Protein AF-A0A7X0QQ47-F1 (afdb_monomer)

Radius of gyration: 17.51 Å; Cα contacts (8 Å, |Δi|>4): 172; chains: 1; bounding box: 42×17×54 Å

pLDDT: mean 74.73, std 16.1, range [32.56, 91.62]

Foldseek 3Di:
DDPPPDDPPPDDDDPPDPDDDQLVLLVVLLVLLVVLLVLLVVLLVLLVVLVPPVLNVQSVVLSVQSVVLSVQSVVLSVVLVVDPDRVSSVVSSVSSNVSSVRSNVSSVRSNVSSVVSVVVVVVVPD

Solvent-accessible surface area (backbone atoms only — not comparable to full-atom values): 6350 Å² total; per-residue (Å²): 135,80,88,80,81,84,81,79,90,79,80,84,88,85,86,85,68,95,79,62,88,60,61,52,52,8,44,46,22,16,49,54,2,46,50,24,16,54,49,4,46,49,27,17,53,52,14,49,73,70,67,39,66,67,27,18,52,49,2,44,54,19,15,54,46,2,43,55,19,12,53,49,3,44,56,36,28,62,46,42,80,74,54,92,47,68,71,60,31,52,58,36,25,57,50,5,43,56,19,18,55,47,0,43,55,18,18,52,50,2,42,50,28,24,51,51,45,58,50,49,68,64,63,77,71,120

Sequence (126 aa):
MNSTAKTLLALGFATALAACSNPDQAANSAQDAAESASEAHQAAQNASATGDMAATSSAQAAAGAADAAADAAAHIAGQVDTGDELTRRDDLADAAEKAADAAEQAQDAAEEATAAADGKNNTDGN

Nearest PDB structures (foldseek):
  7sqc-assembly1_C1  TM=8.361E-01  e=2.750E-01  Chlamydomonas reinhardtii
  7sqc-assembly1_C3  TM=8.239E-01  e=3.388E-01  Chlamydomonas reinhardtii
  7sqc-assembly1_C2  TM=6.714E-01  e=2.231E-01  Chlamydomonas reinhardtii
  7sqc-assembly1_C0  TM=7.764E-01  e=8.235E-01  Chlamydomonas reinhardtii
  4m70-assembly3_I  TM=4.219E-01  e=3.203E+00  Solanum tuberosum

Structure (mmCIF, N/CA/C/O backbone):
data_AF-A0A7X0QQ47-F1
#
_entry.id   AF-A0A7X0QQ47-F1
#
loop_
_atom_site.group_PDB
_atom_site.id
_atom_site.type_symbol
_atom_site.label_atom_id
_atom_site.label_alt_id
_atom_site.label_comp_id
_atom_site.label_asym_id
_atom_site.label_entity_id
_atom_site.label_seq_id
_atom_site.pdbx_PDB_ins_code
_atom_site.Cartn_x
_atom_site.Cartn_y
_atom_site.Cartn_z
_atom_site.occupancy
_atom_site.B_iso_or_equiv
_atom_site.auth_seq_id
_atom_site.auth_comp_id
_atom_site.auth_asym_id
_atom_site.auth_atom_id
_atom_site.pdbx_PDB_model_num
ATOM 1 N N . MET A 1 1 ? -10.115 -8.008 30.924 1.00 37.00 1 MET A N 1
ATOM 2 C CA . MET A 1 1 ? -9.162 -9.100 30.643 1.00 37.00 1 MET A CA 1
ATOM 3 C C . MET A 1 1 ? -8.260 -8.644 29.510 1.00 37.00 1 MET A C 1
ATOM 5 O O . MET A 1 1 ? -8.768 -8.373 28.439 1.00 37.00 1 MET A O 1
ATOM 9 N N . ASN A 1 2 ? -6.966 -8.523 29.820 1.00 32.56 2 ASN A N 1
ATOM 10 C CA . ASN A 1 2 ? -5.793 -8.640 28.944 1.00 32.56 2 ASN A CA 1
ATOM 11 C C . ASN A 1 2 ? -5.679 -7.768 27.678 1.00 32.56 2 ASN A C 1
ATOM 13 O O . ASN A 1 2 ? -6.005 -8.188 26.575 1.00 32.56 2 ASN A O 1
ATOM 17 N N . SER A 1 3 ? -5.040 -6.606 27.853 1.00 35.16 3 SER A N 1
ATOM 18 C CA . SER A 1 3 ? -4.499 -5.705 26.820 1.00 35.16 3 SER A CA 1
ATOM 19 C C . SER A 1 3 ? -3.244 -6.254 26.108 1.00 35.16 3 SER A C 1
ATOM 21 O O . SER A 1 3 ? -2.253 -5.545 25.954 1.00 35.16 3 SER A O 1
ATOM 23 N N . THR A 1 4 ? -3.229 -7.528 25.709 1.00 44.53 4 THR A N 1
ATOM 24 C CA . THR A 1 4 ? -1.989 -8.221 25.289 1.00 44.53 4 THR A CA 1
ATOM 25 C C . THR A 1 4 ? -1.617 -8.045 23.807 1.00 44.53 4 THR A C 1
ATOM 27 O O . THR A 1 4 ? -0.633 -8.622 23.367 1.00 44.53 4 THR A O 1
ATOM 30 N N . ALA A 1 5 ? -2.324 -7.224 23.028 1.00 45.34 5 ALA A N 1
ATOM 31 C CA . ALA A 1 5 ? -2.050 -7.082 21.589 1.00 45.34 5 ALA A CA 1
ATOM 32 C C . ALA A 1 5 ? -1.378 -5.756 21.179 1.00 45.34 5 ALA A C 1
ATOM 34 O O . ALA A 1 5 ? -1.275 -5.473 19.994 1.00 45.34 5 ALA A O 1
ATOM 35 N N . LYS A 1 6 ? -0.931 -4.913 22.121 1.00 45.03 6 LYS A N 1
ATOM 36 C CA . LYS A 1 6 ? -0.490 -3.541 21.795 1.00 45.03 6 LYS A CA 1
ATOM 37 C C . LYS A 1 6 ? 0.966 -3.374 21.328 1.00 45.03 6 LYS A C 1
ATOM 39 O O . LYS A 1 6 ? 1.374 -2.235 21.128 1.00 45.03 6 LYS A O 1
ATOM 44 N N . THR A 1 7 ? 1.806 -4.409 21.208 1.00 47.34 7 THR A N 1
ATOM 45 C CA . THR A 1 7 ? 3.253 -4.142 20.988 1.00 47.34 7 THR A CA 1
ATOM 46 C C . THR A 1 7 ? 4.055 -5.281 20.348 1.00 47.34 7 THR A C 1
ATOM 48 O O . THR A 1 7 ? 5.116 -5.635 20.854 1.00 47.34 7 THR A O 1
ATOM 51 N N . LEU A 1 8 ? 3.585 -5.881 19.250 1.00 43.97 8 LEU A N 1
ATOM 52 C CA . LEU A 1 8 ? 4.388 -6.867 18.503 1.00 43.97 8 LEU A CA 1
ATOM 53 C C . LEU A 1 8 ? 4.337 -6.693 16.972 1.00 43.97 8 LEU A C 1
ATOM 55 O O . LEU A 1 8 ? 4.408 -7.683 16.257 1.00 43.97 8 LEU A O 1
ATOM 59 N N . LEU A 1 9 ? 4.280 -5.465 16.446 1.00 54.19 9 LEU A N 1
ATOM 60 C CA . LEU A 1 9 ? 4.818 -5.208 15.100 1.00 54.19 9 LEU A CA 1
ATOM 61 C C . LEU A 1 9 ? 6.237 -4.665 15.260 1.00 54.19 9 LEU A C 1
ATOM 63 O O . LEU A 1 9 ? 6.493 -3.468 15.248 1.00 54.19 9 LEU A O 1
ATOM 67 N N . ALA A 1 10 ? 7.158 -5.583 15.534 1.00 51.81 10 ALA A N 1
ATOM 68 C CA . ALA A 1 10 ? 8.584 -5.352 15.385 1.00 51.81 10 ALA A CA 1
ATOM 69 C C . ALA A 1 10 ? 9.026 -6.125 14.141 1.00 51.81 10 ALA A C 1
ATOM 71 O O . ALA A 1 10 ? 9.554 -7.228 14.260 1.00 51.81 10 ALA A O 1
ATOM 72 N N . LEU A 1 11 ? 8.766 -5.572 12.958 1.00 50.59 11 LEU A N 1
ATOM 73 C CA . LEU A 1 11 ? 9.319 -6.069 11.701 1.00 50.59 11 LEU A CA 1
ATOM 74 C C . LEU A 1 11 ? 10.332 -5.046 11.184 1.00 50.59 11 LEU A C 1
ATOM 76 O O . LEU A 1 11 ? 10.101 -4.281 10.264 1.00 50.59 11 LEU A O 1
ATOM 80 N N . GLY A 1 12 ? 11.490 -5.008 11.842 1.00 67.00 12 GLY A N 1
ATOM 81 C CA . GLY A 1 12 ? 12.684 -4.529 11.159 1.00 67.00 12 GLY A CA 1
ATOM 82 C C . GLY A 1 12 ? 13.162 -5.620 10.208 1.00 67.00 12 GLY A C 1
ATOM 83 O O . GLY A 1 12 ? 13.147 -6.775 10.617 1.00 67.00 12 GLY A O 1
ATOM 84 N N . PHE A 1 13 ? 13.574 -5.252 8.993 1.00 56.25 13 PHE A N 1
ATOM 85 C CA . PHE A 1 13 ? 14.725 -5.767 8.229 1.00 56.25 13 PHE A CA 1
ATOM 86 C C . PHE A 1 13 ? 14.486 -5.580 6.723 1.00 56.25 13 PHE A C 1
ATOM 88 O O . PHE A 1 13 ? 13.850 -6.446 6.148 1.00 56.25 13 PHE A O 1
ATOM 95 N N . ALA A 1 14 ? 15.097 -4.561 6.091 1.00 49.47 14 ALA A N 1
ATOM 96 C CA . ALA A 1 14 ? 15.698 -4.674 4.741 1.00 49.47 14 ALA A CA 1
ATOM 97 C C . ALA A 1 14 ? 16.281 -3.352 4.173 1.00 49.47 14 ALA A C 1
ATOM 99 O O . ALA A 1 14 ? 16.081 -3.033 3.015 1.00 49.47 14 ALA A O 1
ATOM 100 N N . THR A 1 15 ? 17.105 -2.587 4.901 1.00 48.78 15 THR A N 1
ATOM 101 C CA . THR A 1 15 ? 17.854 -1.464 4.267 1.00 48.78 15 THR A CA 1
ATOM 102 C C . THR A 1 15 ? 19.267 -1.847 3.809 1.00 48.78 15 THR A C 1
ATOM 104 O O . THR A 1 15 ? 20.131 -0.994 3.614 1.00 48.78 15 THR A O 1
ATOM 107 N N . ALA A 1 16 ? 19.553 -3.142 3.639 1.00 45.88 16 ALA A N 1
ATOM 108 C CA . ALA A 1 16 ? 20.924 -3.627 3.485 1.00 45.88 16 ALA A CA 1
ATOM 109 C C . ALA A 1 16 ? 21.501 -3.633 2.052 1.00 45.88 16 ALA A C 1
ATOM 111 O O . ALA A 1 16 ? 22.626 -4.107 1.906 1.00 45.88 16 ALA A O 1
ATOM 112 N N . LEU A 1 17 ? 20.835 -3.135 0.999 1.00 48.66 17 LEU A N 1
ATOM 113 C CA . LEU A 1 17 ? 21.353 -3.359 -0.367 1.00 48.66 17 LEU A CA 1
ATOM 114 C C . LEU A 1 17 ? 21.298 -2.181 -1.352 1.00 48.66 17 LEU A C 1
ATOM 116 O O . LEU A 1 17 ? 21.173 -2.378 -2.554 1.00 48.66 17 LEU A O 1
ATOM 120 N N . ALA A 1 18 ? 21.533 -0.957 -0.880 1.00 47.56 18 ALA A N 1
ATOM 121 C CA . ALA A 1 18 ? 21.688 0.232 -1.733 1.00 47.56 18 ALA A CA 1
ATOM 122 C C . ALA A 1 18 ? 23.023 0.286 -2.532 1.00 47.56 18 ALA A C 1
ATOM 124 O O . ALA A 1 18 ? 23.637 1.347 -2.639 1.00 47.56 18 ALA A O 1
ATOM 125 N N . ALA A 1 19 ? 23.525 -0.841 -3.059 1.00 45.12 19 ALA A N 1
ATOM 126 C CA . ALA A 1 19 ? 24.836 -0.914 -3.724 1.00 45.12 19 ALA A CA 1
ATOM 127 C C . ALA A 1 19 ? 24.838 -1.410 -5.186 1.00 45.12 19 ALA A C 1
ATOM 129 O O . ALA A 1 19 ? 25.915 -1.461 -5.780 1.00 45.12 19 ALA A O 1
ATOM 130 N N . CYS A 1 20 ? 23.693 -1.707 -5.807 1.00 43.00 20 CYS A N 1
ATOM 131 C CA . CYS A 1 20 ? 23.622 -2.040 -7.237 1.00 43.00 20 CYS A CA 1
ATOM 132 C C . CYS A 1 20 ? 22.464 -1.270 -7.897 1.00 43.00 20 CYS A C 1
ATOM 134 O O . CYS A 1 20 ? 21.338 -1.298 -7.424 1.00 43.00 20 CYS A O 1
ATOM 136 N N . SER A 1 21 ? 22.754 -0.485 -8.936 1.00 50.06 21 SER A N 1
ATOM 137 C CA . SER A 1 21 ? 21.852 0.529 -9.503 1.00 50.06 21 SER A CA 1
ATOM 138 C C . SER A 1 21 ? 20.973 0.018 -10.657 1.00 50.06 21 SER A C 1
ATOM 140 O O . SER A 1 21 ? 21.482 -0.657 -11.555 1.00 50.06 21 SER A O 1
ATOM 142 N N . ASN A 1 22 ? 19.709 0.474 -10.650 1.00 55.69 22 ASN A N 1
ATOM 143 C CA . ASN A 1 22 ? 18.611 0.458 -11.645 1.00 55.69 22 ASN A CA 1
ATOM 144 C C . ASN A 1 22 ? 17.583 -0.701 -11.659 1.00 55.69 22 ASN A C 1
ATOM 146 O O . ASN A 1 22 ? 16.395 -0.393 -11.662 1.00 55.69 22 ASN A O 1
ATOM 150 N N . PRO A 1 23 ? 17.929 -1.999 -11.668 1.00 58.47 23 PRO A N 1
ATOM 151 C CA . PRO A 1 23 ? 16.930 -3.067 -11.560 1.00 58.47 23 PRO A CA 1
ATOM 152 C C . PRO A 1 23 ? 16.550 -3.376 -10.106 1.00 58.47 23 PRO A C 1
ATOM 154 O O . PRO A 1 23 ? 15.392 -3.679 -9.829 1.00 58.47 23 PRO A O 1
ATOM 157 N N . ASP A 1 24 ? 17.494 -3.224 -9.175 1.00 70.38 24 ASP A N 1
ATOM 158 C CA . ASP A 1 24 ? 17.253 -3.462 -7.751 1.00 70.38 24 ASP A CA 1
ATOM 159 C C . ASP A 1 24 ? 16.310 -2.417 -7.137 1.00 70.38 24 ASP A C 1
ATOM 161 O O . ASP A 1 24 ? 15.576 -2.751 -6.220 1.00 70.38 24 ASP A O 1
ATOM 165 N N . GLN A 1 25 ? 16.259 -1.181 -7.654 1.00 75.19 25 GLN A N 1
ATOM 166 C CA . GLN A 1 25 ? 15.371 -0.138 -7.117 1.00 75.19 25 GLN A CA 1
ATOM 167 C C . GLN A 1 25 ? 13.897 -0.487 -7.333 1.00 75.19 25 GLN A C 1
ATOM 169 O O . GLN A 1 25 ? 13.132 -0.484 -6.379 1.00 75.19 25 GLN A O 1
ATOM 174 N N . ALA A 1 26 ? 13.504 -0.856 -8.556 1.00 79.25 26 ALA A N 1
ATOM 175 C CA . ALA A 1 26 ? 12.122 -1.246 -8.832 1.00 79.25 26 ALA A CA 1
ATOM 176 C C . ALA A 1 26 ? 11.724 -2.521 -8.071 1.00 79.25 26 ALA A C 1
ATOM 178 O O . ALA A 1 26 ? 10.596 -2.627 -7.593 1.00 79.25 26 ALA A O 1
ATOM 179 N N . ALA A 1 27 ? 12.651 -3.476 -7.936 1.00 81.88 27 ALA A N 1
ATOM 180 C CA . ALA A 1 27 ? 12.438 -4.674 -7.133 1.00 81.88 27 ALA A CA 1
ATOM 181 C C . ALA A 1 27 ? 12.292 -4.348 -5.637 1.00 81.88 27 ALA A C 1
ATOM 183 O O . ALA A 1 27 ? 11.389 -4.880 -4.997 1.00 81.88 27 ALA A O 1
ATOM 184 N N . ASN A 1 28 ? 13.118 -3.442 -5.102 1.00 83.06 28 ASN A N 1
ATOM 185 C CA . ASN A 1 28 ? 13.034 -2.997 -3.713 1.00 83.06 28 ASN A CA 1
ATOM 186 C C . ASN A 1 28 ? 11.725 -2.250 -3.462 1.00 83.06 28 ASN A C 1
ATOM 188 O O . ASN A 1 28 ? 11.004 -2.619 -2.552 1.00 83.06 28 ASN A O 1
ATOM 192 N N . SER A 1 29 ? 11.345 -1.307 -4.328 1.00 83.56 29 SER A N 1
ATOM 193 C CA . SER A 1 29 ? 10.053 -0.618 -4.231 1.00 83.56 29 SER A CA 1
ATOM 194 C C . SER A 1 29 ? 8.872 -1.590 -4.304 1.00 83.56 29 SER A C 1
ATOM 196 O O . SER A 1 29 ? 7.886 -1.413 -3.600 1.00 83.56 29 SER A O 1
ATOM 198 N N . ALA A 1 30 ? 8.955 -2.647 -5.118 1.00 84.69 30 ALA A N 1
ATOM 199 C CA . ALA A 1 30 ? 7.927 -3.685 -5.143 1.00 84.69 30 ALA A CA 1
ATOM 200 C C . ALA A 1 30 ? 7.869 -4.504 -3.845 1.00 84.69 30 ALA A C 1
ATOM 202 O O . ALA A 1 30 ? 6.777 -4.883 -3.421 1.00 84.69 30 ALA A O 1
ATOM 203 N N . GLN A 1 31 ? 9.015 -4.772 -3.214 1.00 86.62 31 GLN A N 1
ATOM 204 C CA . GLN A 1 31 ? 9.062 -5.404 -1.896 1.00 86.62 31 GLN A CA 1
ATOM 205 C C . GLN A 1 31 ? 8.506 -4.480 -0.814 1.00 86.62 31 GLN A C 1
ATOM 207 O O . GLN A 1 31 ? 7.623 -4.913 -0.082 1.00 86.62 31 GLN A O 1
ATOM 212 N N . ASP A 1 32 ? 8.943 -3.221 -0.775 1.00 86.06 32 ASP A N 1
ATOM 213 C CA . ASP A 1 32 ? 8.466 -2.206 0.167 1.00 86.06 32 ASP A CA 1
ATOM 214 C C . ASP A 1 32 ? 6.937 -2.054 0.049 1.00 86.06 32 ASP A C 1
ATOM 216 O O . ASP A 1 32 ? 6.217 -2.127 1.041 1.00 86.06 32 ASP A O 1
ATOM 220 N N . ALA A 1 33 ? 6.404 -1.981 -1.177 1.00 84.62 33 ALA A N 1
ATOM 221 C CA . ALA A 1 33 ? 4.963 -1.921 -1.415 1.00 84.62 33 ALA A CA 1
ATOM 222 C C . ALA A 1 33 ? 4.215 -3.171 -0.909 1.00 84.62 33 ALA A C 1
ATOM 224 O O . ALA A 1 33 ? 3.125 -3.061 -0.345 1.00 84.62 33 ALA A O 1
ATOM 225 N N . ALA A 1 34 ? 4.784 -4.367 -1.102 1.00 86.19 34 ALA A N 1
ATOM 226 C CA . ALA A 1 34 ? 4.201 -5.619 -0.618 1.00 86.19 34 ALA A CA 1
ATOM 227 C C . ALA A 1 34 ? 4.245 -5.733 0.918 1.00 86.19 34 ALA A C 1
ATOM 229 O O . ALA A 1 34 ? 3.331 -6.305 1.527 1.00 86.19 34 ALA A O 1
ATOM 230 N N . GLU A 1 35 ? 5.283 -5.181 1.548 1.00 88.25 35 GLU A N 1
ATOM 231 C CA . GLU A 1 35 ? 5.381 -5.047 3.000 1.00 88.25 35 GLU A CA 1
ATOM 232 C C . GLU A 1 35 ? 4.313 -4.080 3.520 1.00 88.25 35 GLU A C 1
ATOM 234 O O . GLU A 1 35 ? 3.501 -4.492 4.352 1.00 88.25 35 GLU A O 1
ATOM 239 N N . SER A 1 36 ? 4.188 -2.879 2.944 1.00 86.62 36 SER A N 1
ATOM 240 C CA . SER A 1 36 ? 3.128 -1.925 3.301 1.00 86.62 36 SER A CA 1
ATOM 241 C C . SER A 1 36 ? 1.724 -2.502 3.127 1.00 86.62 36 SER A C 1
ATOM 243 O O . SER A 1 36 ? 0.866 -2.328 3.993 1.00 86.62 36 SER A O 1
ATOM 245 N N . ALA A 1 37 ? 1.471 -3.266 2.059 1.00 86.81 37 ALA A N 1
ATOM 246 C CA . ALA A 1 37 ? 0.202 -3.972 1.887 1.00 86.81 37 ALA A CA 1
ATOM 247 C C . ALA A 1 37 ? -0.049 -4.995 3.007 1.00 86.81 37 ALA A C 1
ATOM 249 O O . ALA A 1 37 ? -1.138 -5.047 3.589 1.00 86.81 37 ALA A O 1
ATOM 250 N N . SER A 1 38 ? 0.975 -5.767 3.377 1.00 90.44 38 SER A N 1
ATOM 251 C CA . SER A 1 38 ? 0.899 -6.729 4.481 1.00 90.44 38 SER A CA 1
ATOM 252 C C . SER A 1 38 ? 0.658 -6.051 5.834 1.00 90.44 38 SER A C 1
ATOM 254 O O . SER A 1 38 ? -0.063 -6.592 6.680 1.00 90.44 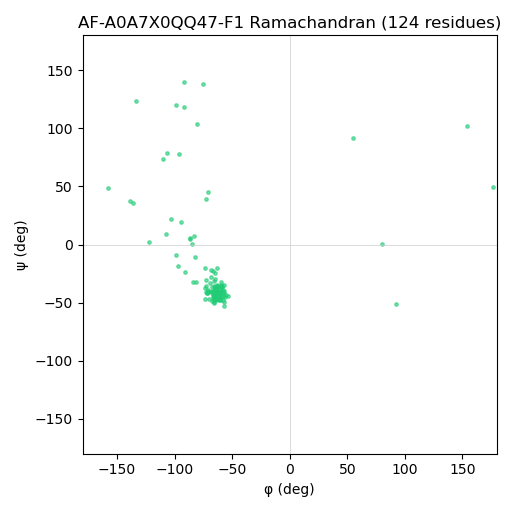38 SER A O 1
ATOM 256 N N . GLU A 1 39 ? 1.237 -4.874 6.061 1.00 86.25 39 GLU A N 1
ATOM 257 C CA . GLU A 1 39 ? 1.022 -4.066 7.265 1.00 86.25 39 GLU A CA 1
ATOM 258 C C . GLU A 1 39 ? -0.382 -3.446 7.284 1.00 86.25 39 GLU A C 1
ATOM 260 O O . GLU A 1 39 ? -1.083 -3.548 8.295 1.00 86.25 39 GLU A O 1
ATOM 265 N N . ALA A 1 40 ? -0.882 -2.959 6.146 1.00 85.81 40 ALA A N 1
ATOM 266 C CA . ALA A 1 40 ? -2.256 -2.481 6.005 1.00 85.81 40 ALA A CA 1
ATOM 267 C C . ALA A 1 40 ? -3.294 -3.584 6.306 1.00 85.81 40 ALA A C 1
ATOM 269 O O . ALA A 1 40 ? -4.289 -3.343 6.998 1.00 85.81 40 ALA A O 1
ATOM 270 N N . HIS A 1 41 ? -3.050 -4.828 5.870 1.00 86.62 41 HIS A N 1
ATOM 271 C CA . HIS A 1 41 ? -3.881 -5.988 6.235 1.00 86.62 41 HIS A CA 1
ATOM 272 C C . HIS A 1 41 ? -3.838 -6.296 7.733 1.00 86.62 41 HIS A C 1
ATOM 274 O O . HIS A 1 41 ? -4.852 -6.679 8.325 1.00 86.62 41 HIS A O 1
ATOM 280 N N . GLN A 1 42 ? -2.682 -6.142 8.378 1.00 87.38 42 GLN A N 1
ATOM 281 C CA . GLN A 1 42 ? -2.569 -6.292 9.831 1.00 87.38 42 GLN A CA 1
ATOM 282 C C . GLN A 1 42 ? -3.344 -5.190 10.560 1.00 87.38 42 GLN A C 1
ATOM 284 O O . GLN A 1 42 ? -4.098 -5.497 11.485 1.00 87.38 42 GLN A O 1
ATOM 289 N N . ALA A 1 43 ? -3.253 -3.938 10.106 1.00 83.88 43 ALA A N 1
ATOM 290 C CA . ALA A 1 43 ? -4.057 -2.834 10.621 1.00 83.88 43 ALA A CA 1
ATOM 291 C C . ALA A 1 43 ? -5.563 -3.108 10.456 1.00 83.88 43 ALA A C 1
ATOM 293 O O . ALA A 1 43 ? -6.315 -3.011 11.423 1.00 83.88 43 ALA A O 1
ATOM 294 N N . ALA A 1 44 ? -6.012 -3.584 9.292 1.00 84.62 44 ALA A N 1
ATOM 295 C CA . ALA A 1 44 ? -7.411 -3.955 9.063 1.00 84.62 44 ALA A CA 1
ATOM 296 C C . ALA A 1 44 ? -7.911 -5.084 9.985 1.00 84.62 44 ALA A C 1
ATOM 298 O O . ALA A 1 44 ? -9.050 -5.050 10.474 1.00 84.62 44 ALA A O 1
ATOM 299 N N . GLN A 1 45 ? -7.065 -6.078 10.267 1.00 86.69 45 GLN A N 1
ATOM 300 C CA . GLN A 1 45 ? -7.365 -7.130 11.242 1.00 86.69 45 GLN A CA 1
ATOM 301 C C . GLN A 1 45 ? -7.430 -6.578 12.672 1.00 86.69 45 GLN A C 1
ATOM 303 O O . GLN A 1 45 ? -8.336 -6.938 13.428 1.00 86.69 45 GLN A O 1
ATOM 308 N N . ASN A 1 46 ? -6.528 -5.663 13.029 1.00 82.81 46 ASN A N 1
ATOM 309 C CA . ASN A 1 46 ? -6.543 -4.981 14.320 1.00 82.81 46 ASN A CA 1
ATOM 310 C C . ASN A 1 46 ? -7.809 -4.127 14.481 1.00 82.81 46 ASN A C 1
ATOM 312 O O . ASN A 1 46 ? -8.478 -4.233 15.508 1.00 82.81 46 ASN A O 1
ATOM 316 N N . ALA A 1 47 ? -8.202 -3.365 13.455 1.00 83.94 47 ALA A N 1
ATOM 317 C CA . ALA A 1 47 ? -9.456 -2.615 13.426 1.00 83.94 47 ALA A CA 1
ATOM 318 C C . ALA A 1 47 ? -10.669 -3.539 13.609 1.00 83.94 47 ALA A C 1
ATOM 320 O O . ALA A 1 47 ? -11.528 -3.258 14.444 1.00 83.94 47 ALA A O 1
ATOM 321 N N . SER A 1 48 ? -10.692 -4.693 12.932 1.00 82.81 48 SER A N 1
ATOM 322 C CA . SER A 1 48 ? -11.741 -5.711 13.113 1.00 82.81 48 SER A CA 1
ATOM 323 C C . SER A 1 48 ? -11.831 -6.201 14.560 1.00 82.81 48 SER A C 1
ATOM 325 O O . SER A 1 48 ? -12.928 -6.391 15.087 1.00 82.81 48 SER A O 1
ATOM 327 N N . ALA A 1 49 ? -10.689 -6.365 15.234 1.00 82.81 49 ALA A N 1
ATOM 328 C CA . ALA A 1 49 ? -10.634 -6.782 16.632 1.00 82.81 49 ALA A CA 1
ATOM 329 C C . ALA A 1 49 ? -11.164 -5.717 17.611 1.00 82.81 49 ALA A C 1
ATOM 331 O O . ALA A 1 49 ? -11.585 -6.070 18.714 1.00 82.81 49 ALA A O 1
ATOM 332 N N . THR A 1 50 ? -11.197 -4.436 17.221 1.00 82.06 50 THR A N 1
ATOM 333 C CA . THR A 1 50 ? -11.805 -3.367 18.037 1.00 82.06 50 THR A CA 1
ATOM 334 C C . THR A 1 50 ? -13.337 -3.417 18.050 1.00 82.06 50 THR A C 1
ATOM 336 O O . THR A 1 50 ? -13.959 -2.863 18.956 1.00 82.06 50 THR A O 1
ATOM 339 N N . GLY A 1 51 ? -13.952 -4.087 17.067 1.00 77.00 51 GLY A N 1
ATOM 340 C CA . GLY A 1 51 ? -15.404 -4.135 16.883 1.00 77.00 51 GLY A CA 1
ATOM 341 C C . GLY A 1 51 ? -16.004 -2.901 16.193 1.00 77.00 51 GLY A C 1
ATOM 342 O O . GLY A 1 51 ? -17.217 -2.867 15.983 1.00 77.00 51 GLY A O 1
ATOM 343 N N . ASP A 1 52 ? -15.192 -1.911 15.806 1.00 82.06 52 ASP A N 1
ATOM 344 C CA . ASP A 1 52 ? -15.642 -0.763 15.016 1.00 82.06 52 ASP A CA 1
ATOM 345 C C . ASP A 1 52 ? -15.731 -1.138 13.526 1.00 82.06 52 ASP A C 1
ATOM 347 O O . ASP A 1 52 ? -14.729 -1.242 12.812 1.00 82.06 52 ASP A O 1
ATOM 351 N N . MET A 1 53 ? -16.961 -1.342 13.042 1.00 83.94 53 MET A N 1
ATOM 352 C CA . MET A 1 53 ? -17.222 -1.699 11.643 1.00 83.94 53 MET A CA 1
ATOM 353 C C . MET A 1 53 ? -16.827 -0.597 10.650 1.00 83.94 53 MET A C 1
ATOM 355 O O . MET A 1 53 ? -16.472 -0.914 9.516 1.00 83.94 53 MET A O 1
ATOM 359 N N . ALA A 1 54 ? -16.879 0.680 11.043 1.00 84.94 54 ALA A N 1
ATOM 360 C CA . ALA A 1 54 ? -16.516 1.784 10.159 1.00 84.94 54 ALA A CA 1
ATOM 361 C C . ALA A 1 54 ? -14.996 1.841 9.971 1.00 84.94 54 ALA A C 1
ATOM 363 O O . ALA A 1 54 ? -14.524 1.891 8.837 1.00 84.94 54 ALA A O 1
ATOM 364 N N . ALA A 1 55 ? -14.233 1.743 11.062 1.00 82.25 55 ALA A N 1
ATO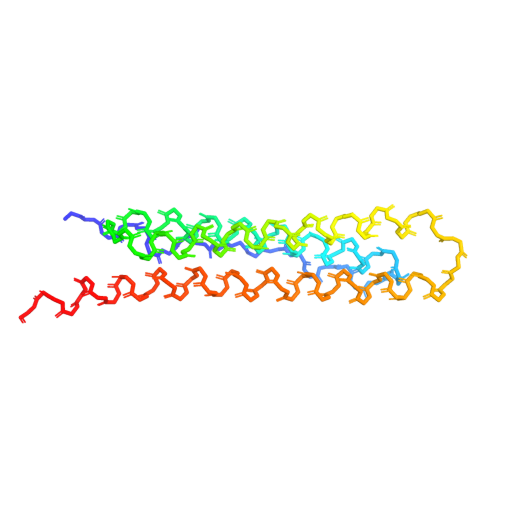M 365 C CA . ALA A 1 55 ? -12.775 1.665 10.989 1.00 82.25 55 ALA A CA 1
ATOM 366 C C . ALA A 1 55 ? -12.297 0.396 10.283 1.00 82.25 55 ALA A C 1
ATOM 368 O O . ALA A 1 55 ? -11.388 0.462 9.463 1.00 82.25 55 ALA A O 1
ATOM 369 N N . THR A 1 56 ? -12.960 -0.736 10.531 1.00 86.56 56 THR A N 1
ATOM 370 C CA . THR A 1 56 ? -12.697 -1.990 9.814 1.00 86.56 56 THR A CA 1
ATOM 371 C C . THR A 1 56 ? -12.877 -1.814 8.310 1.00 86.56 56 THR A C 1
ATOM 373 O O . THR A 1 56 ? -11.993 -2.178 7.543 1.00 86.56 56 THR A O 1
ATOM 376 N N . SER A 1 57 ? -13.996 -1.225 7.878 1.00 89.19 57 SER A N 1
ATOM 377 C CA . SER A 1 57 ? -14.264 -1.016 6.454 1.00 89.19 57 SER A CA 1
ATOM 378 C C . SER A 1 57 ? -13.270 -0.043 5.817 1.00 89.19 57 SER A C 1
ATOM 380 O O . SER A 1 57 ? -12.859 -0.270 4.681 1.00 89.19 57 SER A O 1
ATOM 382 N N . SER A 1 58 ? -12.870 1.017 6.528 1.00 87.31 58 SER A N 1
ATOM 383 C CA . SER A 1 58 ? -11.850 1.959 6.052 1.00 87.31 58 SER A CA 1
ATOM 384 C C . SER A 1 58 ? -10.477 1.301 5.938 1.00 87.31 58 SER A C 1
ATOM 386 O O . SER A 1 58 ? -9.841 1.408 4.894 1.00 87.31 58 SER A O 1
ATOM 388 N N . ALA A 1 59 ? -10.043 0.566 6.964 1.00 85.44 59 ALA A N 1
ATOM 389 C CA . ALA A 1 59 ? -8.757 -0.121 6.961 1.00 85.44 59 ALA A CA 1
ATOM 390 C C . ALA A 1 59 ? -8.705 -1.247 5.913 1.00 85.44 59 ALA A C 1
ATOM 392 O O . ALA A 1 59 ? -7.686 -1.420 5.258 1.00 85.44 59 ALA A O 1
ATOM 393 N N . GLN A 1 60 ? -9.809 -1.965 5.676 1.00 89.75 60 GLN A N 1
ATOM 394 C CA . GLN A 1 60 ? -9.910 -2.946 4.586 1.00 89.75 60 GLN A CA 1
ATOM 395 C C . GLN A 1 60 ? -9.832 -2.295 3.199 1.00 89.75 60 GLN A C 1
ATOM 397 O O . GLN A 1 60 ? -9.189 -2.838 2.304 1.00 89.75 60 GLN A O 1
ATOM 402 N N . ALA A 1 61 ? -10.475 -1.139 3.006 1.00 91.62 61 ALA A N 1
ATOM 403 C CA . ALA A 1 61 ? -10.383 -0.400 1.747 1.00 91.62 61 ALA A CA 1
ATOM 404 C C . ALA A 1 61 ? -8.953 0.098 1.492 1.00 91.62 61 ALA A C 1
ATOM 406 O O . ALA A 1 61 ? -8.467 0.028 0.366 1.00 91.62 61 ALA A O 1
ATOM 407 N N . ALA A 1 62 ? -8.281 0.551 2.549 1.00 85.06 62 ALA A N 1
ATOM 408 C CA . ALA A 1 62 ? -6.896 0.981 2.511 1.00 85.06 62 ALA A CA 1
ATOM 409 C C . ALA A 1 62 ? -5.938 -0.194 2.228 1.00 85.06 62 ALA A C 1
ATOM 411 O O . ALA A 1 62 ? -5.121 -0.099 1.319 1.00 85.06 62 ALA A O 1
ATOM 412 N N . ALA A 1 63 ? -6.123 -1.350 2.874 1.00 87.44 63 ALA A N 1
ATOM 413 C CA . ALA A 1 63 ? -5.377 -2.571 2.557 1.00 87.44 63 ALA A CA 1
ATOM 414 C C . ALA A 1 63 ? -5.549 -3.004 1.092 1.00 87.44 63 ALA A C 1
ATOM 416 O O . ALA A 1 63 ? -4.571 -3.323 0.425 1.00 87.44 63 ALA A O 1
ATOM 417 N N . GLY A 1 64 ? -6.769 -2.926 0.549 1.00 91.25 64 GLY A N 1
ATOM 418 C CA . GLY A 1 64 ? -7.007 -3.203 -0.871 1.00 91.25 64 GLY A CA 1
ATOM 419 C C . GLY A 1 64 ? -6.339 -2.199 -1.821 1.00 91.25 64 GLY A C 1
ATOM 420 O O . GLY A 1 64 ? -5.945 -2.567 -2.926 1.00 91.25 64 GLY A O 1
ATOM 421 N N . ALA A 1 65 ? -6.193 -0.935 -1.410 1.00 90.50 65 ALA A N 1
ATOM 422 C CA . ALA A 1 65 ? -5.442 0.059 -2.174 1.00 90.50 65 ALA A CA 1
ATOM 423 C C . ALA A 1 65 ? -3.930 -0.218 -2.131 1.00 90.50 65 ALA A C 1
ATOM 425 O O . ALA A 1 65 ? -3.273 -0.115 -3.166 1.00 90.50 65 ALA A O 1
ATOM 426 N N . ALA A 1 66 ? -3.406 -0.622 -0.971 1.00 86.75 66 ALA A N 1
ATOM 427 C CA . ALA A 1 66 ? -2.014 -1.024 -0.815 1.00 86.75 66 ALA A CA 1
ATOM 428 C C . ALA A 1 66 ? -1.687 -2.283 -1.639 1.00 86.75 66 ALA A C 1
ATOM 430 O O . ALA A 1 66 ? -0.680 -2.292 -2.337 1.00 86.75 66 ALA A O 1
ATOM 431 N N . ASP A 1 67 ? -2.573 -3.288 -1.664 1.00 90.62 67 ASP A N 1
ATOM 432 C CA . ASP A 1 67 ? -2.437 -4.469 -2.536 1.00 90.62 67 ASP A CA 1
ATOM 433 C C . ASP A 1 67 ? -2.359 -4.072 -4.016 1.00 90.62 67 ASP A C 1
ATOM 435 O O . ASP A 1 67 ? -1.471 -4.513 -4.742 1.00 90.62 67 ASP A O 1
ATOM 439 N N . ALA A 1 68 ? -3.264 -3.201 -4.476 1.00 91.38 68 ALA A N 1
ATOM 440 C CA . ALA A 1 68 ? -3.273 -2.754 -5.868 1.00 91.38 68 ALA A CA 1
ATOM 441 C C . ALA A 1 68 ? -1.992 -1.987 -6.241 1.00 91.38 68 ALA A C 1
ATOM 443 O O . ALA A 1 68 ? -1.508 -2.082 -7.372 1.00 91.38 68 ALA A O 1
ATOM 444 N N . ALA A 1 69 ? -1.446 -1.226 -5.294 1.00 86.19 69 ALA A N 1
ATOM 445 C CA . ALA A 1 69 ? -0.190 -0.514 -5.455 1.00 86.19 69 ALA A CA 1
ATOM 446 C C . ALA A 1 69 ? 1.014 -1.477 -5.462 1.00 86.19 69 ALA A C 1
ATOM 448 O O . ALA A 1 69 ? 1.877 -1.365 -6.334 1.00 86.19 69 ALA A O 1
ATOM 449 N N . ALA A 1 70 ? 1.027 -2.486 -4.588 1.00 86.88 70 ALA A N 1
ATOM 450 C CA . ALA A 1 70 ? 2.031 -3.548 -4.576 1.00 86.88 70 ALA A CA 1
ATOM 451 C C . ALA A 1 70 ? 2.027 -4.372 -5.873 1.00 86.88 70 ALA A C 1
ATOM 453 O O . ALA A 1 70 ? 3.084 -4.607 -6.460 1.00 86.88 70 ALA A O 1
ATOM 454 N N . ASP A 1 71 ? 0.847 -4.736 -6.382 1.00 90.25 71 ASP A N 1
ATOM 455 C CA . ASP A 1 71 ? 0.696 -5.414 -7.673 1.00 90.25 71 ASP A CA 1
ATOM 456 C C . ASP A 1 71 ? 1.235 -4.557 -8.828 1.00 90.25 71 ASP A C 1
ATOM 458 O O . ASP A 1 71 ? 1.913 -5.066 -9.727 1.00 90.25 71 ASP A O 1
ATOM 462 N N . ALA A 1 72 ? 0.973 -3.245 -8.806 1.00 87.50 72 ALA A N 1
ATOM 463 C CA . ALA A 1 72 ? 1.514 -2.322 -9.798 1.00 87.50 72 ALA A CA 1
ATOM 464 C C . ALA A 1 72 ? 3.048 -2.262 -9.728 1.00 87.50 72 ALA A C 1
ATOM 466 O O . ALA A 1 72 ? 3.705 -2.403 -10.761 1.00 87.50 72 ALA A O 1
ATOM 467 N N . ALA A 1 73 ? 3.619 -2.127 -8.528 1.00 86.00 73 ALA A N 1
ATOM 468 C CA . ALA A 1 73 ? 5.064 -2.113 -8.321 1.00 86.00 73 ALA A CA 1
ATOM 469 C C . ALA A 1 73 ? 5.718 -3.427 -8.790 1.00 86.00 73 ALA A C 1
ATOM 471 O O . ALA A 1 73 ? 6.695 -3.399 -9.539 1.00 86.00 73 ALA A O 1
ATOM 472 N N . ALA A 1 74 ? 5.132 -4.582 -8.457 1.00 86.06 74 ALA A N 1
ATOM 473 C CA . ALA A 1 74 ? 5.603 -5.894 -8.901 1.00 86.06 74 ALA A CA 1
ATOM 474 C C . ALA A 1 74 ? 5.523 -6.061 -10.428 1.00 86.06 74 ALA A C 1
ATOM 476 O O . ALA A 1 74 ? 6.444 -6.591 -11.057 1.00 86.06 74 ALA A O 1
ATOM 477 N N . HIS A 1 75 ? 4.447 -5.573 -11.052 1.00 87.12 75 HIS A N 1
ATOM 478 C CA . HIS A 1 75 ? 4.301 -5.604 -12.505 1.00 87.12 75 HIS A CA 1
ATOM 479 C C . HIS A 1 75 ? 5.346 -4.733 -13.213 1.00 87.12 75 HIS A C 1
ATOM 481 O O . HIS A 1 75 ? 5.844 -5.099 -14.280 1.00 87.12 75 HIS A O 1
ATOM 487 N N . ILE A 1 76 ? 5.688 -3.588 -12.626 1.00 84.44 76 ILE A N 1
ATOM 488 C CA . ILE A 1 76 ? 6.718 -2.678 -13.128 1.00 84.44 76 ILE A CA 1
ATOM 489 C C . ILE A 1 76 ? 8.109 -3.302 -12.956 1.00 84.44 76 ILE A C 1
ATOM 491 O O . ILE A 1 76 ? 8.871 -3.355 -13.921 1.00 84.44 76 ILE A O 1
ATOM 495 N N . ALA A 1 77 ? 8.412 -3.864 -11.783 1.00 82.75 77 ALA A N 1
ATOM 496 C CA . ALA A 1 77 ? 9.668 -4.566 -11.520 1.00 82.75 77 ALA A CA 1
ATOM 497 C C . ALA A 1 77 ? 9.896 -5.730 -12.503 1.00 82.75 77 ALA A C 1
ATOM 499 O O . ALA A 1 77 ? 10.986 -5.877 -13.055 1.00 82.75 77 ALA A O 1
ATOM 500 N N . GLY A 1 78 ? 8.846 -6.498 -12.817 1.00 80.81 78 GLY A N 1
ATOM 501 C CA . GLY A 1 78 ? 8.906 -7.562 -13.825 1.00 80.81 78 GLY A CA 1
ATOM 502 C C . GLY A 1 78 ? 9.167 -7.065 -15.255 1.00 80.81 78 GLY A C 1
ATOM 503 O O . GLY A 1 78 ? 9.707 -7.805 -16.075 1.00 80.81 78 GLY A O 1
ATOM 504 N N . GLN A 1 79 ? 8.825 -5.811 -15.571 1.00 79.38 79 GLN A N 1
ATOM 505 C CA . GLN A 1 79 ? 9.116 -5.203 -16.874 1.00 79.38 79 GLN A CA 1
ATOM 506 C C . GLN A 1 79 ? 10.554 -4.685 -16.975 1.00 79.38 79 GLN A C 1
ATOM 508 O O . GLN A 1 79 ? 11.136 -4.752 -18.062 1.00 79.38 79 GLN A O 1
ATOM 513 N N . VAL A 1 80 ? 11.145 -4.219 -15.868 1.00 71.56 80 VAL A N 1
ATOM 514 C CA . VAL A 1 80 ? 12.536 -3.728 -15.825 1.00 71.56 80 VAL A CA 1
ATOM 515 C C . VAL A 1 80 ? 13.530 -4.806 -16.268 1.00 71.56 80 VAL A C 1
ATOM 517 O O . VAL A 1 80 ? 14.480 -4.497 -16.992 1.00 71.56 80 VAL A O 1
ATOM 520 N N . ASP A 1 81 ? 13.261 -6.072 -15.937 1.00 67.69 81 ASP A N 1
ATOM 521 C CA . ASP A 1 81 ? 14.082 -7.225 -16.341 1.00 67.69 81 ASP A CA 1
ATOM 522 C C . ASP A 1 81 ? 14.057 -7.481 -17.866 1.00 67.69 81 ASP A C 1
ATOM 524 O O . ASP A 1 81 ? 14.993 -8.030 -18.442 1.00 67.69 81 ASP A O 1
ATOM 528 N N . THR A 1 82 ? 13.015 -7.009 -18.564 1.00 67.25 82 THR A N 1
ATOM 529 C CA . THR A 1 82 ? 12.836 -7.200 -20.019 1.00 67.25 82 THR A CA 1
ATOM 530 C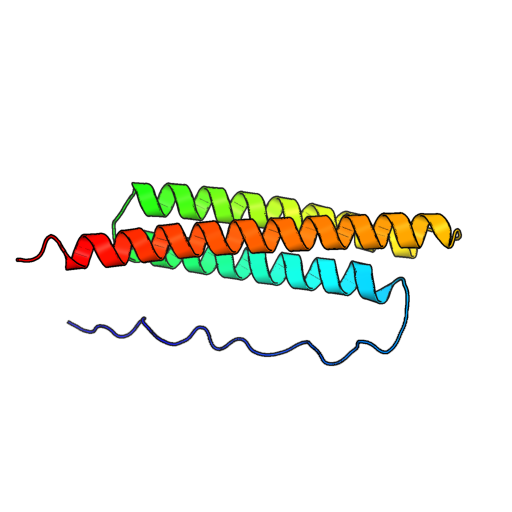 C . THR A 1 82 ? 13.264 -6.001 -20.876 1.00 67.25 82 THR A C 1
ATOM 532 O O . THR A 1 82 ? 13.294 -6.097 -22.104 1.00 67.25 82 THR A O 1
ATOM 535 N N . GLY A 1 83 ? 13.580 -4.857 -20.258 1.00 61.06 83 GLY A N 1
ATOM 536 C CA . GLY A 1 83 ? 13.932 -3.618 -20.954 1.00 61.06 83 GLY A CA 1
ATOM 537 C C . GLY A 1 83 ? 15.439 -3.464 -21.186 1.00 61.06 83 GLY A C 1
ATOM 538 O O . GLY A 1 83 ? 16.197 -3.345 -20.224 1.00 61.06 83 GLY A O 1
ATOM 539 N N . ASP A 1 84 ? 15.859 -3.399 -22.454 1.00 64.81 84 ASP A N 1
ATOM 540 C CA . ASP A 1 84 ? 17.256 -3.150 -22.877 1.00 64.81 84 ASP A CA 1
ATOM 541 C C . ASP A 1 84 ? 17.646 -1.648 -22.880 1.00 64.81 84 ASP A C 1
ATOM 543 O O . ASP A 1 84 ? 18.819 -1.300 -23.002 1.00 64.81 84 ASP A O 1
ATOM 547 N N . GLU A 1 85 ? 16.680 -0.732 -22.736 1.00 72.06 85 GLU A N 1
ATOM 548 C CA . GLU A 1 85 ? 16.895 0.725 -22.773 1.00 72.06 85 GLU A CA 1
ATOM 549 C C . GLU A 1 85 ? 16.982 1.335 -21.365 1.00 72.06 85 GLU A C 1
ATOM 551 O O . GLU A 1 85 ? 16.016 1.294 -20.603 1.00 72.06 85 GLU A O 1
ATOM 556 N N . LEU A 1 86 ? 18.119 1.969 -21.046 1.00 68.06 86 LEU A N 1
ATOM 557 C CA . LEU A 1 86 ? 18.383 2.605 -19.743 1.00 68.06 86 LEU A CA 1
ATOM 558 C C . LEU A 1 86 ? 17.317 3.640 -19.350 1.00 68.06 86 LEU A C 1
ATOM 560 O O . LEU A 1 86 ? 16.831 3.604 -18.228 1.00 68.06 86 LEU A O 1
ATOM 564 N N . THR A 1 87 ? 16.885 4.494 -20.283 1.00 71.12 87 THR A N 1
ATOM 565 C CA . THR A 1 87 ? 15.861 5.524 -20.023 1.00 71.12 87 THR A CA 1
ATOM 566 C C . THR A 1 87 ? 14.513 4.915 -19.636 1.00 71.12 87 THR A C 1
ATOM 568 O O . THR A 1 87 ? 13.825 5.435 -18.769 1.00 71.12 87 THR A O 1
ATOM 571 N N . ARG A 1 88 ? 14.152 3.767 -20.225 1.00 75.44 88 ARG A N 1
ATOM 572 C CA . ARG A 1 88 ? 12.911 3.066 -19.879 1.00 75.44 88 ARG A CA 1
ATOM 573 C C . ARG A 1 88 ? 13.015 2.393 -18.507 1.00 75.44 88 ARG A C 1
ATOM 575 O O . ARG A 1 88 ? 12.004 2.278 -17.829 1.00 75.44 88 ARG A O 1
ATOM 582 N N . ARG A 1 89 ? 14.211 1.961 -18.087 1.00 74.00 89 ARG A N 1
ATOM 583 C CA . ARG A 1 89 ? 14.427 1.443 -16.725 1.00 74.00 89 ARG A CA 1
ATOM 584 C C . ARG A 1 89 ? 14.275 2.529 -15.666 1.00 74.00 89 ARG A C 1
ATOM 586 O O . ARG A 1 89 ? 13.660 2.238 -14.651 1.00 74.00 89 ARG A O 1
ATOM 593 N N . ASP A 1 90 ? 14.778 3.738 -15.914 1.00 79.94 90 ASP A N 1
ATOM 594 C CA . ASP A 1 90 ? 14.611 4.874 -14.992 1.00 79.94 90 ASP A CA 1
ATOM 595 C C . ASP A 1 90 ? 13.125 5.247 -14.844 1.00 79.94 90 ASP A C 1
ATOM 597 O O . ASP A 1 90 ? 12.614 5.308 -13.731 1.00 79.94 90 ASP A O 1
ATOM 601 N N . ASP A 1 91 ? 12.394 5.371 -15.960 1.00 82.88 91 ASP A N 1
ATOM 602 C CA . ASP A 1 91 ? 10.949 5.656 -15.933 1.00 82.88 91 ASP A CA 1
ATOM 603 C C . ASP A 1 91 ? 10.148 4.577 -15.178 1.00 82.88 91 ASP A C 1
ATOM 605 O O . ASP A 1 91 ? 9.162 4.873 -14.499 1.00 82.88 91 ASP A O 1
ATOM 609 N N . LEU A 1 92 ? 10.553 3.308 -15.313 1.00 82.12 92 LEU A N 1
ATOM 610 C CA . LEU A 1 92 ? 9.943 2.191 -14.595 1.00 82.12 92 LEU A CA 1
ATOM 611 C C . LEU A 1 92 ? 10.315 2.216 -13.105 1.00 82.12 92 LEU A C 1
ATOM 613 O O . LEU A 1 92 ? 9.440 2.005 -12.276 1.00 82.12 92 LEU A O 1
ATOM 617 N N . ALA A 1 93 ? 11.563 2.505 -12.739 1.00 82.38 93 ALA A N 1
ATOM 618 C CA . ALA A 1 93 ? 11.961 2.637 -11.337 1.00 82.38 93 ALA A CA 1
ATOM 619 C C . ALA A 1 93 ? 11.175 3.758 -10.635 1.00 82.38 93 ALA A C 1
ATOM 621 O O . ALA A 1 93 ? 10.566 3.506 -9.598 1.00 82.38 93 ALA A O 1
ATOM 622 N N . ASP A 1 94 ? 11.060 4.932 -11.261 1.00 86.25 94 ASP A N 1
ATOM 623 C CA . ASP A 1 94 ? 10.243 6.046 -10.764 1.00 86.25 94 ASP A CA 1
ATOM 624 C C . ASP A 1 94 ? 8.757 5.672 -10.627 1.00 86.25 94 ASP A C 1
ATOM 626 O O . ASP A 1 94 ? 8.037 6.190 -9.769 1.00 86.25 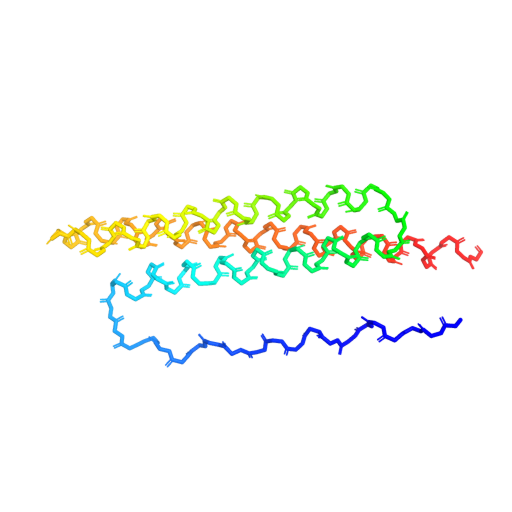94 ASP A O 1
ATOM 630 N N . ALA A 1 95 ? 8.245 4.824 -11.522 1.00 86.25 95 ALA A N 1
ATOM 631 C CA . ALA A 1 95 ? 6.868 4.350 -11.457 1.00 86.25 95 ALA A CA 1
ATOM 632 C C . ALA A 1 95 ? 6.662 3.332 -10.323 1.00 86.25 95 ALA A C 1
ATOM 634 O O . ALA A 1 95 ? 5.619 3.367 -9.671 1.00 86.25 95 ALA A O 1
ATOM 635 N N . ALA A 1 96 ? 7.641 2.455 -10.079 1.00 84.38 96 ALA A N 1
ATOM 636 C CA . ALA A 1 96 ? 7.622 1.517 -8.960 1.00 84.38 96 ALA A CA 1
ATOM 637 C C . ALA A 1 96 ? 7.707 2.254 -7.617 1.00 84.38 96 ALA A C 1
ATOM 639 O O . ALA A 1 96 ? 6.960 1.921 -6.704 1.00 84.38 96 ALA A O 1
ATOM 640 N N . GLU A 1 97 ? 8.537 3.294 -7.524 1.00 86.31 97 GLU A N 1
ATOM 641 C CA . GLU A 1 97 ? 8.649 4.150 -6.337 1.00 86.31 97 GLU A CA 1
ATOM 642 C C . GLU A 1 97 ? 7.320 4.846 -6.024 1.00 86.31 97 GLU A C 1
ATOM 644 O O . GLU A 1 97 ? 6.796 4.712 -4.926 1.00 86.31 97 GLU A O 1
ATOM 649 N N . LYS A 1 98 ? 6.668 5.456 -7.023 1.00 89.19 98 LYS A N 1
ATOM 650 C CA . LYS A 1 98 ? 5.328 6.051 -6.840 1.00 89.19 98 LYS A CA 1
ATOM 651 C C . LYS A 1 98 ? 4.272 5.040 -6.397 1.00 89.19 98 LYS A C 1
ATOM 653 O O . LYS A 1 98 ? 3.307 5.414 -5.732 1.00 89.19 98 LYS A O 1
ATOM 658 N N . ALA A 1 99 ? 4.399 3.788 -6.830 1.00 85.94 99 ALA A N 1
ATOM 659 C CA . ALA A 1 99 ? 3.509 2.722 -6.400 1.00 85.94 99 ALA A CA 1
ATOM 660 C C . ALA A 1 99 ? 3.800 2.317 -4.944 1.00 85.94 99 ALA A C 1
ATOM 662 O O . ALA A 1 99 ? 2.859 2.161 -4.174 1.00 85.94 99 ALA A O 1
ATOM 663 N N . ALA A 1 100 ? 5.068 2.240 -4.538 1.00 82.44 100 ALA A N 1
ATOM 664 C CA . ALA A 1 100 ? 5.446 2.036 -3.141 1.00 82.44 100 ALA A CA 1
ATOM 665 C C . ALA A 1 100 ? 4.944 3.171 -2.235 1.00 82.44 100 ALA A C 1
ATOM 667 O O . ALA A 1 100 ? 4.246 2.893 -1.266 1.00 82.44 100 ALA A O 1
ATOM 668 N N . ASP A 1 101 ? 5.149 4.434 -2.618 1.00 89.75 101 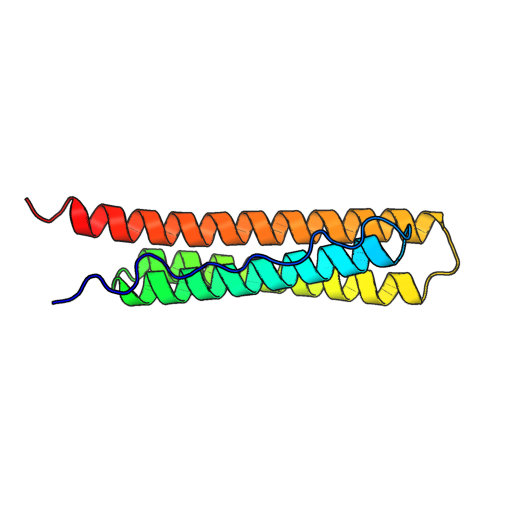ASP A N 1
ATOM 669 C CA . ASP A 1 101 ? 4.635 5.602 -1.885 1.00 89.75 101 ASP A CA 1
ATOM 670 C C . ASP A 1 101 ? 3.105 5.565 -1.728 1.00 89.75 101 ASP A C 1
ATOM 672 O O . ASP A 1 101 ? 2.542 6.036 -0.737 1.00 89.75 101 ASP A O 1
ATOM 676 N N . ALA A 1 102 ? 2.395 5.048 -2.737 1.00 87.94 102 ALA A N 1
ATOM 677 C CA . ALA A 1 102 ? 0.946 4.889 -2.682 1.00 87.94 102 ALA A CA 1
ATOM 678 C C . ALA A 1 102 ? 0.528 3.748 -1.741 1.00 87.94 102 ALA A C 1
ATOM 680 O O . ALA A 1 102 ? -0.497 3.869 -1.067 1.00 87.94 102 ALA A O 1
ATOM 681 N N . ALA A 1 103 ? 1.307 2.663 -1.686 1.00 83.50 103 ALA A N 1
ATOM 682 C CA . ALA A 1 103 ? 1.098 1.575 -0.739 1.00 83.50 103 ALA A CA 1
ATOM 683 C C . ALA A 1 103 ? 1.343 2.037 0.705 1.00 83.50 103 ALA A C 1
ATOM 685 O O . ALA A 1 103 ? 0.517 1.746 1.567 1.00 83.50 103 ALA A O 1
ATOM 686 N N . GLU A 1 104 ? 2.400 2.815 0.947 1.00 89.25 104 GLU A N 1
ATOM 687 C CA . GLU A 1 104 ? 2.728 3.394 2.257 1.00 89.25 104 GLU A CA 1
ATOM 688 C C . GLU A 1 104 ? 1.634 4.370 2.721 1.00 89.25 104 GLU A C 1
ATOM 690 O O . GLU A 1 104 ? 1.093 4.236 3.814 1.00 89.25 104 GLU A O 1
ATOM 695 N N . GLN A 1 105 ? 1.173 5.276 1.853 1.00 89.38 105 GLN A N 1
ATOM 696 C CA . GLN A 1 105 ? 0.044 6.161 2.182 1.00 89.38 105 GLN A CA 1
ATOM 697 C C . GLN A 1 105 ? -1.244 5.392 2.507 1.00 89.38 105 GLN A C 1
ATOM 699 O O . GLN A 1 105 ? -2.041 5.812 3.351 1.00 89.38 105 GLN A O 1
ATOM 704 N N . ALA A 1 106 ? -1.488 4.282 1.812 1.00 84.44 106 ALA A N 1
ATOM 705 C CA . ALA A 1 106 ? -2.634 3.431 2.084 1.00 84.44 106 ALA A CA 1
ATOM 706 C C . ALA A 1 106 ? -2.467 2.673 3.412 1.00 84.44 106 ALA A C 1
ATOM 708 O O . ALA A 1 106 ? -3.423 2.567 4.178 1.00 84.44 106 ALA A O 1
ATOM 709 N N . GLN A 1 107 ? -1.262 2.204 3.727 1.00 85.31 107 GLN A N 1
ATOM 710 C CA . GLN A 1 107 ? -0.936 1.658 5.038 1.00 85.31 107 GLN A CA 1
ATOM 711 C C . GLN A 1 107 ? -1.203 2.680 6.149 1.00 85.31 107 GLN A C 1
ATOM 713 O O . GLN A 1 107 ? -1.966 2.374 7.066 1.00 85.31 107 GLN A O 1
ATOM 718 N N . ASP A 1 108 ? -0.655 3.891 6.039 1.00 89.06 108 ASP A N 1
ATOM 719 C CA . ASP A 1 108 ? -0.852 4.965 7.016 1.00 89.06 108 ASP A CA 1
ATOM 720 C C . ASP A 1 108 ? -2.344 5.228 7.250 1.00 89.06 108 ASP A C 1
ATOM 722 O O . ASP A 1 108 ? -2.810 5.307 8.387 1.00 89.06 108 ASP A O 1
ATOM 726 N N . ALA A 1 109 ? -3.141 5.274 6.179 1.00 84.62 109 ALA A N 1
ATOM 727 C CA . ALA A 1 109 ? -4.588 5.435 6.284 1.00 84.62 109 ALA A CA 1
ATOM 728 C C . ALA A 1 109 ? -5.274 4.266 7.024 1.00 84.62 109 ALA A C 1
ATOM 730 O O . ALA A 1 109 ? -6.245 4.478 7.762 1.00 84.62 109 ALA A O 1
ATOM 731 N N . ALA A 1 110 ? -4.794 3.029 6.850 1.00 83.31 110 ALA A N 1
ATOM 732 C CA . ALA A 1 110 ? -5.294 1.861 7.575 1.00 83.31 110 ALA A CA 1
ATOM 733 C C . ALA A 1 110 ? -4.936 1.923 9.071 1.00 83.31 110 ALA A C 1
ATOM 735 O O . ALA A 1 110 ? -5.768 1.607 9.935 1.00 83.31 110 ALA A O 1
ATOM 736 N N . GLU A 1 111 ? -3.718 2.360 9.387 1.00 85.50 111 GLU A N 1
ATOM 737 C CA . GLU A 1 111 ? -3.245 2.559 10.754 1.00 85.50 111 GLU A CA 1
ATOM 738 C C . GLU A 1 111 ? -4.001 3.686 11.456 1.00 85.50 111 GLU A C 1
ATOM 740 O O . GLU A 1 111 ? -4.494 3.490 12.568 1.00 85.50 111 GLU A O 1
ATOM 745 N N . GLU A 1 11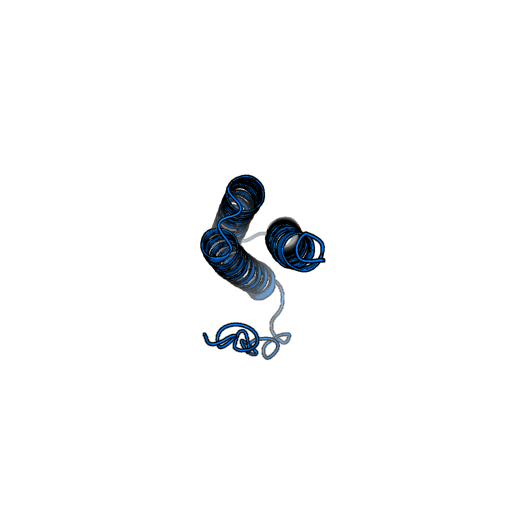2 ? -4.193 4.829 10.794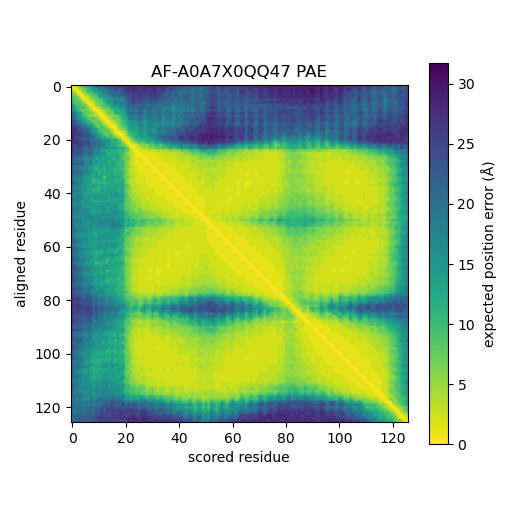 1.00 86.00 112 GLU A N 1
ATOM 746 C CA . GLU A 1 112 ? -4.977 5.948 11.316 1.00 86.00 112 GLU A CA 1
ATOM 747 C C . GLU A 1 112 ? -6.430 5.548 11.585 1.00 86.00 112 GLU A C 1
ATOM 749 O O . GLU A 1 112 ? -6.976 5.879 12.641 1.00 86.00 112 GLU A O 1
ATOM 754 N N . ALA A 1 113 ? -7.061 4.792 1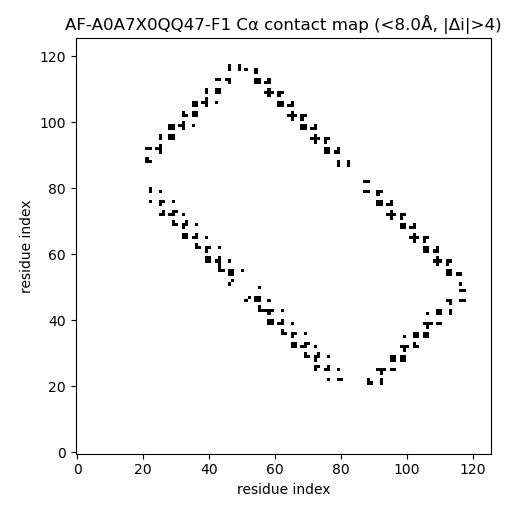0.679 1.00 82.94 113 ALA A N 1
ATOM 755 C CA . ALA A 1 113 ? -8.414 4.279 10.888 1.00 82.94 113 ALA A CA 1
ATOM 756 C C . ALA A 1 113 ? -8.489 3.379 12.134 1.00 82.94 113 ALA A C 1
ATOM 758 O O . ALA A 1 113 ? -9.421 3.491 12.937 1.00 82.94 113 ALA A O 1
ATOM 759 N N . THR A 1 114 ? -7.482 2.526 12.329 1.00 80.88 114 THR A N 1
ATOM 760 C CA . THR A 1 114 ? -7.373 1.643 13.497 1.00 80.88 114 THR A CA 1
ATOM 761 C C . THR A 1 114 ? -7.146 2.437 14.785 1.00 80.88 114 THR A C 1
ATOM 763 O O . THR A 1 114 ? -7.825 2.208 15.789 1.00 80.88 114 THR A O 1
ATOM 766 N N . ALA A 1 115 ? -6.230 3.406 14.760 1.00 81.88 115 ALA A N 1
ATOM 767 C CA . ALA A 1 115 ? -5.919 4.270 15.892 1.00 81.88 115 ALA A CA 1
ATOM 768 C C . ALA A 1 115 ? -7.123 5.135 16.293 1.00 81.88 115 ALA A C 1
ATOM 770 O O . ALA A 1 115 ? -7.400 5.301 17.483 1.00 81.88 115 ALA A O 1
ATOM 771 N N . ALA A 1 116 ? -7.880 5.640 15.316 1.00 77.62 116 ALA A N 1
ATOM 772 C CA . ALA A 1 116 ? -9.106 6.389 15.554 1.00 77.62 116 ALA A CA 1
ATOM 773 C C . ALA A 1 116 ? -10.181 5.531 16.242 1.00 77.62 116 ALA A C 1
ATOM 775 O O . ALA A 1 116 ? -10.836 6.021 17.165 1.00 77.62 116 ALA A O 1
ATOM 776 N N . ALA A 1 117 ? -10.340 4.260 15.854 1.00 73.31 117 ALA A N 1
ATOM 777 C CA . ALA A 1 117 ? -11.254 3.331 16.525 1.00 73.31 117 ALA A CA 1
ATOM 778 C C . ALA A 1 117 ? -10.833 3.010 17.965 1.00 73.31 117 ALA A C 1
ATOM 780 O O . ALA A 1 117 ? -11.667 3.063 18.872 1.00 73.31 117 ALA A O 1
ATOM 781 N N . ASP A 1 118 ? -9.547 2.730 18.203 1.00 70.31 118 ASP A N 1
ATOM 782 C CA . ASP A 1 118 ? -9.028 2.459 19.554 1.00 70.31 118 ASP A CA 1
ATOM 783 C C . ASP A 1 118 ? -9.145 3.701 20.459 1.00 70.31 118 ASP A C 1
ATOM 785 O O . ASP A 1 118 ? -9.531 3.605 21.626 1.00 70.31 118 ASP A O 1
ATOM 789 N N . GLY A 1 119 ? -8.899 4.895 19.908 1.00 62.72 119 GLY A N 1
ATOM 790 C CA . GLY A 1 119 ? -9.100 6.164 20.604 1.00 62.72 119 GLY A CA 1
ATOM 791 C C . GLY A 1 119 ? -10.559 6.394 21.000 1.00 62.72 119 GLY A C 1
ATOM 792 O O . GLY A 1 119 ? -10.830 6.756 22.145 1.00 62.72 119 GLY A O 1
ATOM 793 N N . LYS A 1 120 ? -11.506 6.120 20.093 1.00 57.09 120 LYS A N 1
ATOM 794 C CA . LYS A 1 120 ? -12.945 6.321 20.331 1.00 57.09 120 LYS A CA 1
ATOM 795 C C . LYS A 1 120 ? -13.480 5.416 21.437 1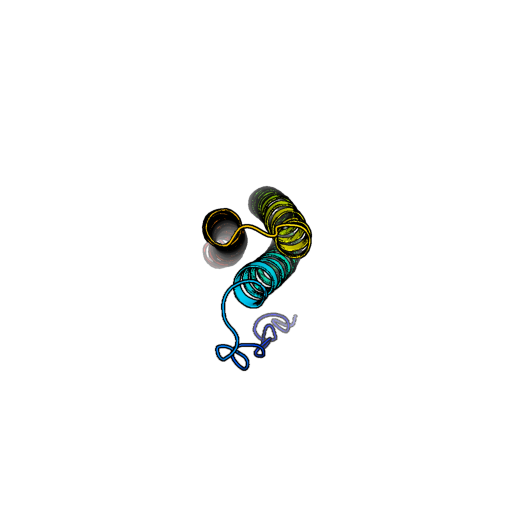.00 57.09 120 LYS A C 1
ATOM 797 O O . LYS A 1 120 ? -14.144 5.898 22.353 1.00 57.09 120 LYS A O 1
ATOM 802 N N . ASN A 1 121 ? -13.067 4.150 21.425 1.00 55.88 121 ASN A N 1
ATOM 803 C CA . ASN A 1 121 ? -13.415 3.166 22.452 1.00 55.88 121 ASN A CA 1
ATOM 804 C C . ASN A 1 121 ? -12.878 3.537 23.855 1.00 55.88 121 ASN A C 1
ATOM 806 O O . ASN A 1 121 ? -13.390 3.058 24.863 1.00 55.88 121 ASN A O 1
ATOM 810 N N . ASN A 1 122 ? -11.863 4.408 23.937 1.00 52.75 122 ASN A N 1
ATOM 811 C CA . ASN A 1 122 ? -11.258 4.854 25.196 1.00 52.75 122 ASN A CA 1
ATOM 812 C C . ASN A 1 122 ? -11.818 6.203 25.706 1.00 52.75 122 ASN A C 1
ATOM 814 O O . ASN A 1 122 ? -11.688 6.511 26.889 1.00 52.75 122 ASN A O 1
ATOM 818 N N . THR A 1 123 ? -12.460 7.008 24.849 1.00 50.53 123 THR A N 1
ATOM 819 C CA . THR A 1 123 ? -13.155 8.256 25.243 1.00 50.53 123 THR A CA 1
ATOM 820 C C . THR A 1 123 ? -14.627 8.072 25.601 1.00 50.53 123 THR A C 1
ATOM 822 O O . THR A 1 123 ? -15.148 8.869 26.375 1.00 50.53 123 THR A O 1
ATOM 825 N N . ASP A 1 124 ? -15.287 7.021 25.111 1.00 50.53 124 ASP A N 1
ATOM 826 C CA . ASP A 1 124 ? -16.706 6.746 25.406 1.00 50.53 124 ASP A CA 1
ATOM 827 C C . ASP A 1 124 ? -16.909 5.999 26.748 1.00 50.53 124 ASP A C 1
ATOM 829 O O . ASP A 1 124 ? -18.013 5.576 27.090 1.00 50.53 124 ASP A O 1
ATOM 833 N N . GLY A 1 125 ? -15.829 5.833 27.519 1.00 46.78 125 GLY A N 1
ATOM 834 C CA . GLY A 1 125 ? -15.779 5.102 28.785 1.00 46.78 125 GLY A CA 1
ATOM 835 C C . GLY A 1 125 ? -15.755 5.956 30.058 1.00 46.78 125 GLY A C 1
ATOM 836 O O . GLY A 1 125 ? -15.279 5.445 31.073 1.00 46.78 125 GLY A O 1
ATOM 837 N N . ASN A 1 126 ? -16.214 7.217 30.044 1.00 39.91 126 ASN A N 1
ATOM 838 C CA . ASN A 1 126 ? -16.303 8.038 31.265 1.00 39.91 126 ASN A CA 1
ATOM 839 C C . ASN A 1 126 ? -17.541 8.943 31.319 1.00 39.91 126 ASN A C 1
ATOM 841 O O . ASN A 1 126 ? -17.689 9.798 30.419 1.00 39.91 126 ASN A O 1
#

Mean predicted aligned error: 10.19 Å

Secondary structure (DSSP, 8-state):
---TTSS----------TTS-SHHHHHHHHHHHHHHHHHHHHHHHHHHHHT-HHHHHHHHHHHHHHHHHHHHHHHHHHHHTT---HHHHHHHHHHHHHHHHHHHHHHHHHHHHHHHHHHHHHHTT-